Protein AF-A0A972XJJ5-F1 (afdb_monomer_lite)

Structure (mmCIF, N/CA/C/O backbone):
data_AF-A0A972XJJ5-F1
#
_entry.id   AF-A0A972XJJ5-F1
#
loop_
_atom_si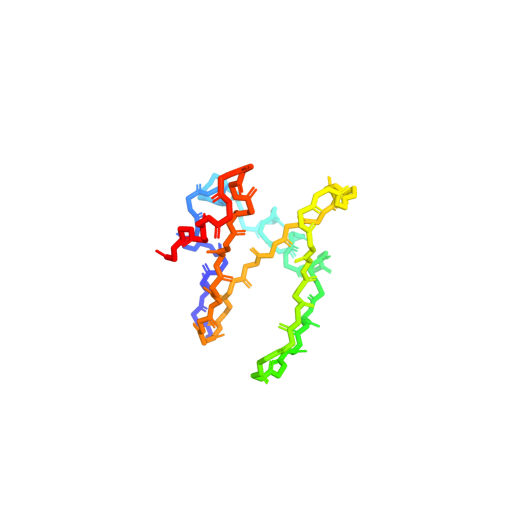te.group_PDB
_atom_site.id
_atom_site.type_symbol
_atom_site.label_atom_id
_atom_site.label_alt_id
_atom_site.label_comp_id
_atom_site.label_asym_id
_atom_site.label_entity_id
_atom_site.label_seq_id
_atom_site.pdbx_PDB_ins_code
_atom_site.Cartn_x
_atom_site.Cartn_y
_atom_site.Cartn_z
_atom_site.occupancy
_atom_site.B_iso_or_equiv
_atom_site.auth_seq_id
_atom_site.auth_comp_id
_atom_site.auth_asym_id
_atom_site.auth_atom_id
_atom_site.pdbx_PDB_model_num
ATOM 1 N N . MET A 1 1 ? 1.509 -14.702 -12.819 1.00 45.59 1 MET A N 1
ATOM 2 C CA . MET A 1 1 ? 1.212 -13.935 -11.599 1.00 45.59 1 MET A CA 1
ATOM 3 C C . MET A 1 1 ? 0.679 -12.611 -12.096 1.00 45.59 1 MET A C 1
ATOM 5 O O . MET A 1 1 ? 1.444 -11.865 -12.692 1.00 45.59 1 MET A O 1
ATOM 9 N N . ASP A 1 2 ? -0.633 -12.423 -12.054 1.00 52.59 2 ASP A N 1
ATOM 10 C CA . ASP A 1 2 ? -1.283 -11.241 -12.611 1.00 52.59 2 ASP A CA 1
ATOM 11 C C . ASP A 1 2 ? -0.769 -9.982 -11.923 1.00 52.59 2 ASP A C 1
ATOM 13 O O . ASP A 1 2 ? -0.780 -9.860 -10.698 1.00 52.59 2 ASP A O 1
ATOM 17 N N . ASP A 1 3 ? -0.261 -9.061 -12.732 1.00 68.06 3 ASP A N 1
ATOM 18 C CA . ASP A 1 3 ? 0.436 -7.886 -12.248 1.00 68.06 3 ASP A CA 1
ATOM 19 C C . ASP A 1 3 ? -0.578 -6.798 -11.896 1.00 68.06 3 ASP A C 1
ATOM 21 O O . ASP A 1 3 ? -0.750 -5.820 -12.619 1.00 68.06 3 ASP A O 1
ATOM 25 N N . VAL A 1 4 ? -1.298 -6.997 -10.787 1.00 69.75 4 VAL A N 1
ATOM 26 C CA . VAL A 1 4 ? -2.253 -6.021 -10.225 1.00 69.75 4 VAL A CA 1
ATOM 27 C C . VAL A 1 4 ? -1.610 -4.634 -10.121 1.00 69.75 4 VAL A C 1
ATOM 29 O O . VAL A 1 4 ? -2.270 -3.617 -10.321 1.00 69.75 4 VAL A O 1
ATOM 32 N N . LEU A 1 5 ? -0.295 -4.596 -9.894 1.00 70.62 5 LEU A N 1
ATOM 33 C CA . LEU A 1 5 ? 0.497 -3.377 -9.897 1.00 70.62 5 LEU A CA 1
ATOM 34 C C . LEU A 1 5 ? 0.402 -2.616 -11.230 1.00 70.62 5 LEU A C 1
ATOM 36 O O . LEU A 1 5 ? 0.104 -1.429 -11.234 1.00 70.62 5 LEU A O 1
ATOM 40 N N . MET A 1 6 ? 0.568 -3.296 -12.365 1.00 71.50 6 MET A N 1
ATOM 41 C CA . MET A 1 6 ? 0.489 -2.685 -13.702 1.00 71.50 6 MET A CA 1
ATOM 42 C C . MET A 1 6 ? -0.942 -2.353 -14.135 1.00 71.50 6 MET A C 1
ATOM 44 O O . MET A 1 6 ? -1.134 -1.682 -15.145 1.00 71.50 6 MET A O 1
ATOM 48 N N . GLN A 1 7 ? -1.953 -2.802 -13.388 1.00 76.12 7 GLN A N 1
ATOM 49 C CA . GLN A 1 7 ? -3.351 -2.441 -13.639 1.00 76.12 7 GLN A CA 1
ATOM 50 C C . GLN A 1 7 ? -3.741 -1.113 -12.983 1.00 76.12 7 GLN A C 1
ATOM 52 O O . GLN A 1 7 ? -4.761 -0.525 -13.348 1.00 76.12 7 GLN A O 1
ATOM 57 N N . ALA A 1 8 ? -2.956 -0.617 -12.022 1.00 79.19 8 ALA A N 1
ATOM 58 C CA . ALA A 1 8 ? -3.238 0.666 -11.402 1.00 79.19 8 ALA A CA 1
ATOM 59 C C . ALA A 1 8 ? -3.000 1.802 -12.420 1.00 79.19 8 ALA A C 1
ATOM 61 O O . ALA A 1 8 ? -1.910 1.878 -12.994 1.00 79.19 8 ALA A O 1
ATOM 62 N N . PRO A 1 9 ? -3.957 2.736 -12.607 1.00 81.69 9 PRO A N 1
ATOM 63 C CA . PRO A 1 9 ? -3.838 3.819 -13.587 1.00 81.69 9 PRO A CA 1
ATOM 64 C C . PRO A 1 9 ? -2.553 4.646 -13.478 1.00 81.69 9 PRO A C 1
ATOM 66 O O . PRO A 1 9 ? -2.059 5.156 -14.479 1.00 81.69 9 PRO A O 1
ATOM 69 N N . LEU A 1 10 ? -1.991 4.744 -12.269 1.00 82.00 10 LEU A N 1
ATOM 70 C CA . LEU A 1 10 ? -0.755 5.473 -12.000 1.00 82.00 10 LEU A CA 1
ATOM 71 C C . LEU A 1 10 ? 0.467 4.891 -12.734 1.00 82.00 10 LEU A C 1
ATOM 73 O O . LEU A 1 10 ? 1.399 5.630 -13.034 1.00 82.00 10 LEU A O 1
ATOM 77 N N . PHE A 1 11 ? 0.463 3.590 -13.035 1.00 82.62 11 PHE A N 1
ATOM 78 C CA . PHE A 1 11 ? 1.621 2.872 -13.576 1.00 82.62 11 PHE A CA 1
ATOM 79 C C . PHE A 1 11 ? 1.466 2.469 -15.048 1.00 82.62 11 PHE A C 1
ATOM 81 O O . PHE A 1 11 ? 2.385 1.891 -15.619 1.00 82.62 11 PHE A O 1
ATOM 88 N N . LEU A 1 12 ? 0.353 2.828 -15.699 1.00 81.62 12 LEU A N 1
ATOM 89 C CA . LEU A 1 12 ? 0.078 2.468 -17.099 1.00 81.62 12 LEU A CA 1
ATOM 90 C C . LEU A 1 12 ? 1.077 3.053 -18.108 1.00 81.62 12 LEU A C 1
ATOM 92 O O . LEU A 1 12 ? 1.203 2.534 -19.213 1.00 81.62 12 LEU A O 1
ATOM 96 N N . ALA A 1 13 ? 1.759 4.143 -17.752 1.00 84.94 13 ALA A N 1
ATOM 97 C CA . ALA A 1 13 ? 2.735 4.804 -18.617 1.00 84.94 13 ALA A CA 1
ATOM 98 C C . ALA A 1 13 ? 4.157 4.227 -18.498 1.00 84.94 13 ALA A C 1
ATOM 100 O O . ALA A 1 13 ? 5.047 4.687 -19.211 1.00 84.94 13 ALA A O 1
ATOM 101 N N . LEU A 1 14 ? 4.391 3.266 -17.594 1.00 85.31 14 LEU A N 1
ATOM 102 C CA . LEU A 1 14 ? 5.707 2.661 -17.421 1.00 85.31 14 LEU A CA 1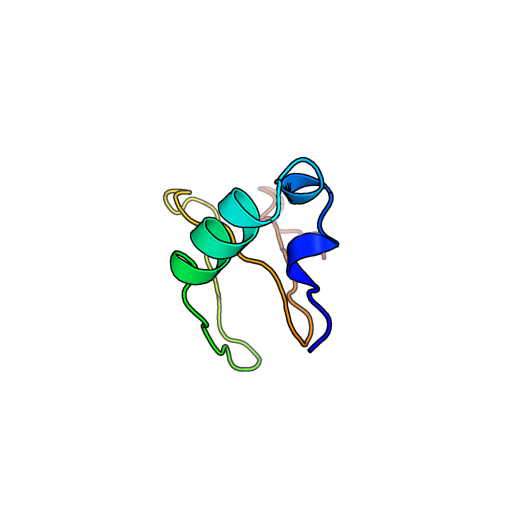
ATOM 103 C C . LEU A 1 14 ? 5.979 1.641 -18.525 1.00 85.31 14 LEU A C 1
ATOM 105 O O . LEU A 1 14 ? 5.184 0.736 -18.785 1.00 85.31 14 LEU A O 1
ATOM 109 N N . ASP A 1 15 ? 7.143 1.772 -19.144 1.00 88.12 15 ASP A N 1
ATOM 110 C CA . ASP A 1 15 ? 7.709 0.743 -19.999 1.00 88.12 15 ASP A CA 1
ATOM 111 C C . ASP A 1 15 ? 8.162 -0.478 -19.158 1.00 88.12 15 ASP A C 1
ATOM 113 O O . ASP A 1 15 ? 8.213 -0.414 -17.923 1.00 88.12 15 ASP A O 1
ATOM 117 N N . PRO A 1 16 ? 8.487 -1.620 -19.793 1.00 85.56 16 PRO A N 1
ATOM 118 C CA . PRO A 1 16 ? 8.848 -2.839 -19.071 1.00 85.56 16 PRO A CA 1
ATOM 119 C C . PRO A 1 16 ? 10.046 -2.693 -18.121 1.00 85.56 16 PRO A C 1
ATOM 121 O O . PRO A 1 16 ? 10.079 -3.370 -17.091 1.00 85.56 16 PRO A O 1
ATOM 124 N N . GLU A 1 17 ? 11.016 -1.832 -18.439 1.00 89.44 17 GLU A N 1
ATOM 125 C CA . GLU A 1 17 ? 12.189 -1.598 -17.593 1.00 89.44 17 GLU A CA 1
ATOM 126 C C . GLU A 1 17 ? 11.802 -0.775 -16.362 1.00 89.44 17 GLU A C 1
ATOM 128 O O . GLU A 1 17 ? 12.096 -1.173 -15.231 1.00 89.44 17 GLU A O 1
ATOM 133 N N . GLY A 1 18 ? 11.047 0.310 -16.562 1.00 88.12 18 GLY A N 1
ATOM 134 C CA . GLY A 1 18 ? 10.498 1.118 -15.472 1.00 88.12 18 GLY A CA 1
ATOM 135 C C . GLY A 1 18 ? 9.600 0.309 -14.532 1.00 88.12 18 GLY A C 1
ATOM 136 O O . GLY A 1 18 ? 9.689 0.436 -13.309 1.00 88.12 18 GLY A O 1
ATOM 137 N N . ALA A 1 19 ? 8.789 -0.592 -15.083 1.00 84.44 19 ALA A N 1
ATOM 138 C CA . ALA A 1 19 ? 7.960 -1.507 -14.309 1.00 84.44 19 ALA A CA 1
ATOM 139 C C . ALA A 1 19 ? 8.783 -2.499 -13.475 1.00 84.44 19 ALA A C 1
ATOM 141 O O . ALA A 1 19 ? 8.475 -2.73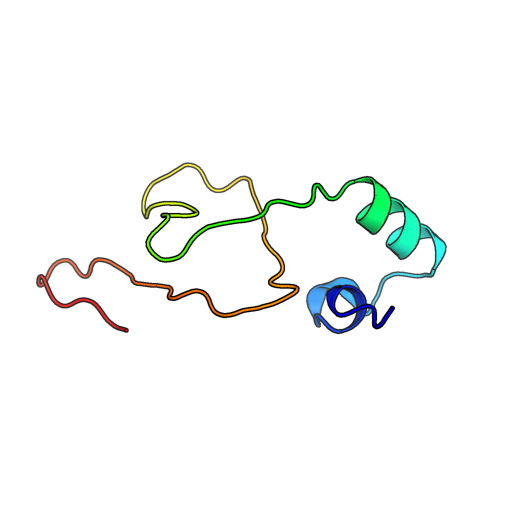0 -12.304 1.00 84.44 19 ALA A O 1
ATOM 142 N N . ALA A 1 20 ? 9.845 -3.073 -14.049 1.00 86.06 20 ALA A N 1
ATOM 143 C CA . ALA A 1 20 ? 10.740 -3.971 -13.326 1.00 86.06 20 ALA A CA 1
ATOM 144 C C . ALA A 1 20 ? 11.470 -3.245 -12.184 1.00 86.06 20 ALA A C 1
ATOM 146 O O . ALA A 1 20 ? 11.532 -3.767 -11.069 1.00 86.06 20 ALA A O 1
ATOM 147 N N . ALA A 1 21 ? 11.957 -2.027 -12.436 1.00 89.31 21 ALA A N 1
ATOM 148 C CA . ALA A 1 21 ? 12.597 -1.193 -11.423 1.00 89.31 21 ALA A CA 1
ATOM 149 C C . ALA A 1 21 ? 11.624 -0.827 -10.291 1.00 89.31 21 ALA A C 1
ATOM 151 O O . ALA A 1 21 ? 11.967 -0.956 -9.114 1.00 89.31 21 ALA A O 1
ATOM 152 N N . LEU A 1 22 ? 10.386 -0.450 -10.631 1.00 86.25 22 LEU A N 1
ATOM 153 C CA . LEU A 1 22 ? 9.343 -0.174 -9.647 1.00 86.25 22 LEU A CA 1
ATOM 154 C C . LEU A 1 22 ? 9.073 -1.405 -8.776 1.00 86.25 22 LEU A C 1
ATOM 156 O O . LEU A 1 22 ? 9.118 -1.299 -7.552 1.00 86.25 22 LEU A O 1
ATOM 160 N N . ARG A 1 23 ? 8.860 -2.581 -9.381 1.00 83.62 23 ARG A N 1
ATOM 161 C CA . ARG A 1 23 ? 8.645 -3.834 -8.637 1.00 83.62 23 ARG A CA 1
ATOM 162 C C . ARG A 1 23 ? 9.804 -4.161 -7.705 1.00 83.62 23 ARG A C 1
ATOM 164 O O . ARG A 1 23 ? 9.560 -4.531 -6.564 1.00 83.62 23 ARG A O 1
ATOM 171 N N . ALA A 1 24 ? 11.042 -3.985 -8.160 1.00 87.88 24 ALA A N 1
ATOM 172 C CA . ALA A 1 24 ? 12.224 -4.220 -7.336 1.00 87.88 24 ALA A CA 1
ATOM 173 C C . ALA A 1 24 ? 12.341 -3.235 -6.158 1.00 87.88 24 ALA A C 1
ATOM 175 O O . ALA A 1 24 ? 12.949 -3.566 -5.144 1.00 87.88 24 ALA A O 1
ATOM 176 N N . SER A 1 25 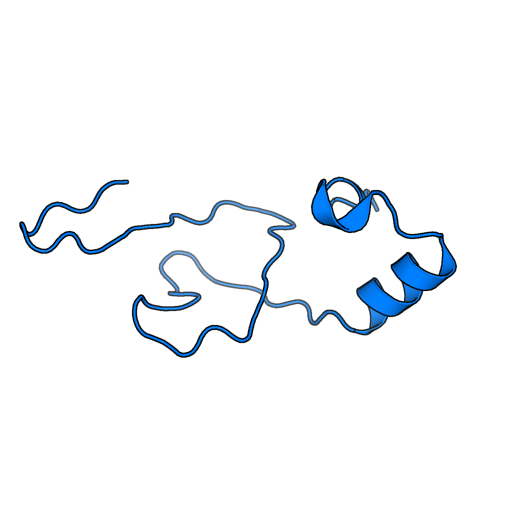? 11.768 -2.034 -6.282 1.00 88.12 25 SER A N 1
ATOM 177 C CA . SER A 1 25 ? 11.760 -1.032 -5.210 1.00 88.12 25 SER A CA 1
ATOM 178 C C . SER A 1 25 ? 10.636 -1.229 -4.185 1.00 88.12 25 SER A C 1
ATOM 180 O O . SER A 1 25 ? 10.685 -0.656 -3.095 1.00 88.12 25 SER A O 1
ATOM 182 N N . LEU A 1 26 ? 9.614 -2.021 -4.520 1.00 87.81 26 LEU A N 1
ATOM 183 C CA . LEU A 1 26 ? 8.488 -2.289 -3.634 1.00 87.81 26 LEU A CA 1
ATOM 184 C C . LEU A 1 26 ? 8.848 -3.323 -2.572 1.00 87.81 26 LEU A C 1
ATOM 186 O O . LEU A 1 26 ? 9.604 -4.262 -2.798 1.00 87.81 26 LEU A O 1
ATOM 190 N N . THR A 1 27 ? 8.264 -3.156 -1.391 1.00 89.88 27 THR A N 1
ATOM 191 C CA . THR A 1 27 ? 8.400 -4.104 -0.284 1.00 89.88 27 THR A CA 1
ATOM 192 C C . THR A 1 27 ? 7.042 -4.719 0.012 1.00 89.88 27 THR A C 1
ATOM 194 O O . THR A 1 27 ? 6.087 -3.999 0.312 1.00 89.88 27 THR A O 1
ATOM 197 N N . GLU A 1 28 ? 6.954 -6.047 -0.054 1.00 89.25 28 GLU A N 1
ATOM 198 C CA . GLU A 1 28 ? 5.749 -6.766 0.349 1.00 89.25 28 GLU A CA 1
ATOM 199 C C . GLU A 1 28 ? 5.534 -6.641 1.860 1.00 89.25 28 GLU A C 1
ATOM 201 O O . GLU A 1 28 ? 6.433 -6.880 2.668 1.00 89.25 28 GLU A O 1
ATOM 206 N N . ARG A 1 29 ? 4.311 -6.274 2.247 1.00 91.25 29 ARG A N 1
ATOM 207 C CA . ARG A 1 29 ? 3.887 -6.199 3.643 1.00 91.25 29 ARG A CA 1
ATOM 208 C C . ARG A 1 29 ? 2.570 -6.942 3.797 1.00 91.25 29 ARG A C 1
ATOM 210 O O . ARG A 1 29 ? 1.572 -6.567 3.190 1.00 91.25 29 ARG A O 1
ATOM 217 N N . SER A 1 30 ? 2.569 -7.958 4.653 1.00 93.81 30 SER A N 1
ATOM 218 C CA . SER A 1 30 ? 1.340 -8.609 5.107 1.00 93.81 30 SER A CA 1
ATOM 219 C C . SER A 1 30 ? 0.776 -7.857 6.307 1.00 93.81 30 SER A C 1
ATOM 221 O O . SER A 1 30 ? 1.528 -7.487 7.207 1.00 93.81 30 SER A O 1
ATOM 223 N N . VAL A 1 31 ? -0.536 -7.640 6.314 1.00 93.50 31 VAL A N 1
ATOM 224 C CA . VAL A 1 31 ? -1.262 -7.003 7.419 1.00 93.50 31 VAL A CA 1
ATOM 225 C C . VAL A 1 31 ? -2.389 -7.911 7.877 1.00 93.50 31 VAL A C 1
ATOM 227 O O . VAL A 1 31 ? -3.024 -8.596 7.071 1.00 93.50 31 VAL A O 1
ATOM 230 N N . THR A 1 32 ? -2.634 -7.936 9.180 1.00 94.75 32 THR A N 1
ATOM 231 C CA . THR A 1 32 ? -3.694 -8.768 9.761 1.00 94.75 32 THR A CA 1
ATOM 232 C C . THR A 1 32 ? -5.002 -7.994 9.915 1.00 94.75 32 THR A C 1
ATOM 234 O O . THR A 1 32 ? -5.040 -6.763 9.908 1.00 94.75 32 THR A O 1
ATOM 237 N N . LYS A 1 33 ? -6.126 -8.712 10.039 1.00 93.25 33 LYS A N 1
ATOM 238 C CA . LYS A 1 33 ? -7.435 -8.080 10.247 1.00 93.25 33 LYS A CA 1
ATOM 239 C C . LYS A 1 33 ? -7.413 -7.221 11.518 1.00 93.25 33 LYS A C 1
ATOM 241 O O . LYS A 1 33 ? -7.190 -7.741 12.605 1.00 93.25 33 LYS A O 1
ATOM 246 N N . GLY A 1 34 ? -7.748 -5.940 11.369 1.00 92.00 34 GLY A N 1
ATOM 247 C CA . GLY A 1 34 ? -7.775 -4.968 12.467 1.00 92.00 34 GLY A CA 1
ATOM 248 C C . GLY A 1 34 ? -6.459 -4.214 12.667 1.00 92.00 34 GLY A C 1
ATOM 249 O O . GLY A 1 34 ? -6.418 -3.297 13.480 1.00 92.00 34 GLY A O 1
ATOM 250 N N . GLU A 1 35 ? -5.407 -4.555 11.921 1.00 94.25 35 GLU A N 1
ATOM 251 C CA . GLU A 1 35 ? -4.161 -3.795 11.918 1.00 94.25 35 GLU A CA 1
ATOM 252 C C . GLU A 1 35 ? -4.348 -2.445 11.211 1.00 94.25 35 GLU A C 1
ATOM 254 O O . GLU A 1 35 ? -4.965 -2.358 10.146 1.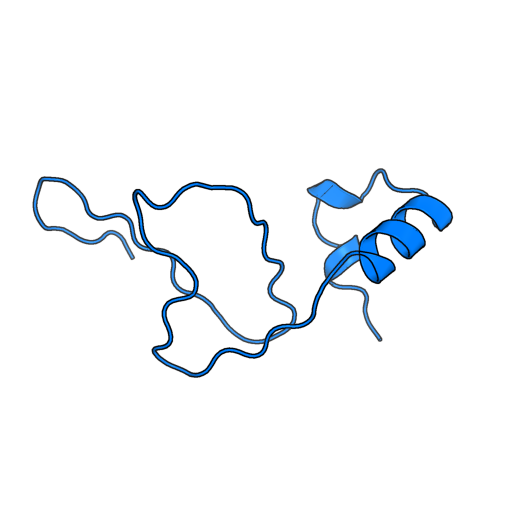00 94.25 35 GLU A O 1
ATOM 259 N N . ILE A 1 36 ? -3.796 -1.386 11.803 1.00 91.19 36 ILE A N 1
ATOM 260 C CA . ILE A 1 36 ? -3.796 -0.043 11.220 1.00 91.19 36 ILE A CA 1
ATOM 261 C C . ILE A 1 36 ? -2.558 0.106 10.328 1.00 91.19 36 ILE A C 1
ATOM 263 O O . ILE A 1 36 ? -1.428 -0.070 10.784 1.00 91.19 36 ILE A O 1
ATOM 267 N N . ILE A 1 37 ? -2.765 0.439 9.050 1.00 92.12 37 ILE A N 1
ATOM 268 C CA . ILE A 1 37 ? -1.671 0.607 8.076 1.00 92.12 37 ILE A CA 1
ATOM 269 C C . ILE A 1 37 ? -0.969 1.960 8.261 1.00 92.12 37 ILE A C 1
ATOM 271 O O . ILE A 1 37 ? 0.263 2.008 8.232 1.00 92.12 37 ILE A O 1
ATOM 275 N N . PHE A 1 38 ? -1.755 3.025 8.435 1.00 90.81 38 PHE A N 1
ATOM 276 C CA . PHE A 1 38 ? -1.334 4.391 8.757 1.00 90.81 38 PHE A CA 1
ATOM 277 C C . PHE A 1 38 ? -2.504 5.151 9.402 1.00 90.81 38 PHE A C 1
ATOM 279 O O . PHE A 1 38 ? -3.659 4.734 9.264 1.00 90.81 38 PHE A O 1
ATOM 286 N N . GLN A 1 39 ? -2.207 6.252 10.090 1.00 89.62 39 GLN A N 1
ATOM 287 C CA . GLN A 1 39 ? -3.201 7.126 10.723 1.00 89.62 39 GLN A CA 1
ATOM 288 C C . GLN A 1 39 ? -3.236 8.519 10.085 1.00 89.62 39 GLN A C 1
ATOM 290 O O . GLN A 1 39 ? -2.252 9.007 9.529 1.00 89.62 39 GLN A O 1
ATOM 295 N N . GLU A 1 40 ? -4.394 9.175 10.163 1.00 85.06 40 GLU A N 1
ATOM 296 C CA . GLU A 1 40 ? -4.543 10.565 9.734 1.00 85.06 40 GLU A CA 1
ATOM 297 C C . GLU A 1 40 ? -3.621 11.486 10.549 1.00 85.06 40 GLU A C 1
ATOM 299 O O . GLU A 1 40 ? -3.515 11.362 11.767 1.00 85.06 40 GLU A O 1
ATOM 304 N N . GLY A 1 41 ? -2.942 12.411 9.866 1.00 85.06 41 GLY A N 1
ATOM 305 C CA . GLY A 1 41 ? -1.971 13.322 10.479 1.00 85.06 41 GLY A CA 1
ATOM 306 C C . GLY A 1 41 ? -0.539 12.781 10.548 1.00 85.06 41 GLY A C 1
ATOM 307 O O . GLY A 1 41 ? 0.377 13.552 10.839 1.00 85.06 41 GLY A O 1
ATOM 308 N N . GLU A 1 42 ? -0.307 11.503 10.229 1.00 87.38 42 GLU A N 1
ATOM 309 C CA . GLU A 1 42 ? 1.054 10.982 10.077 1.00 87.38 42 GLU A CA 1
ATOM 310 C C . GLU A 1 42 ? 1.733 11.545 8.811 1.00 87.38 42 GLU A C 1
ATOM 312 O O . GLU A 1 42 ? 1.072 11.756 7.788 1.00 87.38 42 GLU A O 1
ATOM 317 N N . PRO A 1 43 ? 3.062 11.776 8.831 1.00 89.00 43 PRO A N 1
ATOM 318 C CA . PRO A 1 43 ? 3.804 12.198 7.648 1.00 89.00 43 PRO A CA 1
ATOM 319 C C . PRO A 1 43 ? 3.606 11.234 6.467 1.00 89.00 43 PRO A C 1
ATOM 321 O O . PRO A 1 43 ? 4.001 10.069 6.514 1.00 89.00 43 PRO A O 1
ATOM 324 N N . GLY A 1 44 ? 3.021 11.736 5.378 1.00 83.88 44 GLY A N 1
ATOM 325 C CA . GLY A 1 44 ? 2.742 10.952 4.177 1.00 83.88 44 GLY A CA 1
ATOM 326 C C . GLY A 1 44 ? 3.968 10.808 3.280 1.00 83.88 44 GLY A C 1
ATOM 327 O O . GLY A 1 44 ? 4.217 11.665 2.437 1.00 83.88 44 GLY A O 1
ATOM 328 N N . ASN A 1 45 ? 4.725 9.718 3.433 1.00 85.44 45 ASN A N 1
ATOM 329 C CA . ASN A 1 45 ? 5.844 9.377 2.541 1.00 85.44 45 ASN A CA 1
ATOM 330 C C . ASN A 1 45 ? 5.775 7.953 1.963 1.00 85.44 45 ASN A C 1
ATOM 332 O O . ASN A 1 45 ? 6.778 7.439 1.469 1.00 85.44 45 ASN A O 1
ATOM 336 N N . ARG A 1 46 ? 4.608 7.299 2.036 1.00 87.31 46 ARG A N 1
ATOM 337 C CA . ARG A 1 46 ? 4.406 5.917 1.575 1.00 87.31 46 ARG A CA 1
ATOM 338 C C . ARG A 1 46 ? 3.187 5.817 0.672 1.00 87.31 46 ARG A C 1
ATOM 340 O O . ARG A 1 46 ? 2.169 6.452 0.927 1.00 87.31 46 ARG A O 1
ATOM 347 N N . MET A 1 47 ? 3.292 4.962 -0.338 1.00 85.38 47 MET A N 1
ATOM 348 C CA . MET A 1 47 ? 2.184 4.515 -1.175 1.00 85.38 47 MET A CA 1
ATOM 349 C C . MET A 1 47 ? 2.011 3.009 -0.981 1.00 85.38 47 MET A C 1
ATOM 351 O O . MET A 1 47 ? 2.997 2.281 -0.874 1.00 85.38 47 MET A O 1
ATOM 355 N N . TYR A 1 48 ? 0.763 2.547 -0.953 1.00 88.38 48 TYR A N 1
ATOM 356 C CA . TYR A 1 48 ? 0.429 1.131 -0.847 1.00 88.38 48 TYR A CA 1
ATOM 357 C C . TYR A 1 48 ? -0.424 0.705 -2.042 1.00 88.38 48 TYR A C 1
ATOM 359 O O . TYR A 1 48 ? -1.294 1.452 -2.487 1.00 88.38 48 TYR A O 1
ATOM 367 N N . VAL A 1 49 ? -0.190 -0.511 -2.530 1.00 86.44 49 VAL A N 1
ATOM 368 C CA . VAL A 1 49 ? -1.034 -1.189 -3.519 1.00 86.44 49 VAL A CA 1
ATOM 369 C C . VAL A 1 49 ? -1.574 -2.451 -2.860 1.00 86.44 49 VAL A C 1
ATOM 371 O O . VAL A 1 49 ? -0.812 -3.225 -2.284 1.00 86.44 49 VAL A O 1
ATOM 374 N N . ILE A 1 50 ? -2.891 -2.645 -2.908 1.00 88.38 50 ILE A N 1
ATOM 375 C CA . ILE A 1 50 ? -3.539 -3.820 -2.321 1.00 88.38 50 ILE A CA 1
ATOM 376 C C . ILE A 1 50 ? -3.461 -4.952 -3.346 1.00 88.38 50 ILE A C 1
ATOM 378 O O . ILE A 1 50 ? -4.120 -4.887 -4.380 1.00 88.38 50 ILE A O 1
ATOM 382 N N . LEU A 1 51 ? -2.648 -5.971 -3.060 1.00 86.56 51 LEU A N 1
ATOM 383 C CA . LEU A 1 51 ? -2.545 -7.170 -3.900 1.00 86.56 51 LEU A CA 1
ATOM 384 C C . LEU A 1 51 ? -3.696 -8.146 -3.632 1.00 86.56 51 LEU A C 1
ATOM 386 O O . LEU A 1 51 ? -4.273 -8.698 -4.563 1.00 86.56 51 LEU A O 1
ATOM 390 N N . GLU A 1 52 ? -4.056 -8.322 -2.359 1.00 87.00 52 GLU A N 1
ATOM 391 C CA . GLU A 1 52 ? -5.145 -9.194 -1.924 1.00 87.00 52 GLU A CA 1
ATOM 392 C C . GLU A 1 52 ? -5.844 -8.610 -0.687 1.00 87.00 52 GLU A C 1
ATOM 394 O O . GLU A 1 52 ? -5.230 -7.941 0.147 1.00 87.00 52 GLU A O 1
ATOM 399 N N . GLY A 1 53 ? -7.145 -8.876 -0.559 1.00 90.88 53 GLY A N 1
ATOM 400 C CA . GLY A 1 53 ? -7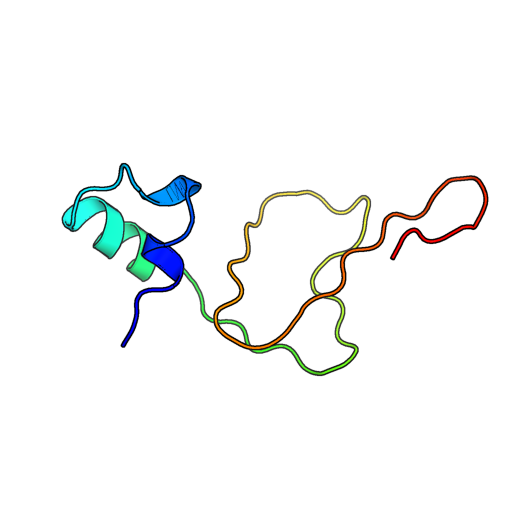.950 -8.457 0.584 1.00 90.88 53 GLY A CA 1
ATOM 401 C C . GLY A 1 53 ? -8.606 -7.090 0.400 1.00 90.88 53 GLY A C 1
ATOM 402 O O . GLY A 1 53 ? -8.849 -6.631 -0.716 1.00 90.88 53 GLY A O 1
ATOM 403 N N . LYS A 1 54 ? -8.989 -6.465 1.518 1.00 90.62 54 LYS A N 1
ATOM 404 C CA . LYS A 1 54 ? -9.680 -5.169 1.543 1.00 90.62 54 LYS A CA 1
ATOM 405 C C . LYS A 1 54 ? -9.158 -4.327 2.696 1.00 90.62 54 LYS A C 1
ATOM 407 O O . LYS A 1 54 ? -8.984 -4.834 3.802 1.00 90.62 54 LYS A O 1
ATOM 412 N N . VAL A 1 55 ? -8.983 -3.038 2.437 1.00 91.50 55 VAL A N 1
ATOM 413 C CA . VAL A 1 55 ? -8.623 -2.030 3.436 1.00 91.50 55 VAL A CA 1
ATOM 414 C C . VAL A 1 55 ? -9.764 -1.031 3.527 1.00 91.50 55 VAL A C 1
ATOM 416 O O . VAL A 1 55 ? -10.353 -0.662 2.513 1.00 91.50 55 VAL A O 1
ATOM 419 N N . LYS A 1 56 ? -10.078 -0.605 4.747 1.00 91.06 56 LYS A N 1
ATOM 420 C CA . LYS A 1 56 ? -11.033 0.466 5.002 1.00 91.06 56 LYS A CA 1
ATOM 421 C C . LYS A 1 56 ? -10.262 1.757 5.238 1.00 91.06 56 LYS A C 1
ATOM 423 O O . LYS A 1 56 ? -9.405 1.788 6.117 1.00 91.06 56 LYS A O 1
ATOM 428 N N . LEU A 1 57 ? -10.567 2.793 4.465 1.00 88.88 57 LEU A N 1
ATOM 429 C CA . LEU A 1 57 ? -10.108 4.146 4.751 1.00 88.88 57 LEU A CA 1
ATOM 430 C C . LEU A 1 57 ? -11.212 4.869 5.517 1.00 88.88 57 LEU A C 1
ATOM 432 O O . LEU A 1 57 ? -12.373 4.795 5.132 1.00 88.88 57 LEU A O 1
ATOM 436 N N . GLY A 1 58 ? -10.843 5.544 6.597 1.00 84.44 58 GLY A N 1
ATOM 437 C CA . GLY A 1 58 ? -11.723 6.435 7.340 1.00 84.44 58 GLY A CA 1
ATOM 438 C C . GLY A 1 58 ? -11.027 7.775 7.523 1.00 84.44 58 GLY A C 1
ATOM 439 O O . GLY A 1 58 ? -9.808 7.816 7.681 1.00 84.44 58 GLY A O 1
ATOM 440 N N . GLN A 1 59 ? -11.799 8.856 7.484 1.00 77.88 59 GLN A N 1
ATOM 441 C CA . GLN A 1 59 ? -11.343 10.183 7.884 1.00 77.88 59 GLN A CA 1
ATOM 442 C C . GLN A 1 59 ? -12.061 10.565 9.177 1.00 77.88 59 GLN A C 1
ATOM 444 O O . GLN A 1 59 ? -13.281 10.391 9.281 1.00 77.88 59 GLN A O 1
ATOM 449 N N . SER A 1 60 ? -11.320 11.081 10.156 1.00 64.25 60 SER A N 1
ATOM 450 C CA . SER A 1 60 ? -11.920 11.604 11.380 1.00 64.25 60 SER A CA 1
ATOM 451 C C . SER A 1 60 ? -12.500 12.982 11.080 1.00 64.25 60 SER A C 1
ATOM 453 O O . SER A 1 60 ? -11.792 13.984 11.068 1.00 64.25 60 SER A O 1
ATOM 455 N N . SER A 1 61 ? -13.803 13.060 10.808 1.00 56.75 61 SER A N 1
ATOM 456 C CA . SER A 1 61 ? -14.463 14.362 10.697 1.00 56.75 61 SER A CA 1
ATOM 457 C C . SER A 1 61 ? -14.491 15.046 12.069 1.00 56.75 61 SER A C 1
ATOM 459 O O . SER A 1 61 ? -14.768 14.402 13.082 1.00 56.75 61 SER A O 1
ATOM 461 N N . ASN A 1 62 ? -14.283 16.366 12.113 1.00 54.69 62 ASN A N 1
ATOM 462 C CA . ASN A 1 62 ? -14.306 17.184 13.340 1.00 54.69 62 ASN A CA 1
ATOM 463 C C . ASN A 1 62 ? -15.684 17.187 14.062 1.00 54.69 62 ASN A C 1
ATOM 465 O O . ASN A 1 62 ? -15.826 17.790 15.121 1.00 54.69 62 ASN A O 1
ATOM 469 N N . ASP A 1 63 ? -16.695 16.526 13.485 1.00 59.72 63 ASP A N 1
ATOM 470 C CA . ASP A 1 63 ? -18.050 16.316 14.024 1.00 59.72 63 ASP A CA 1
ATOM 471 C C . ASP A 1 63 ? -18.235 14.928 14.691 1.00 59.72 63 ASP A C 1
ATOM 473 O O . ASP A 1 63 ? -19.327 14.575 15.125 1.00 59.72 63 ASP A O 1
ATOM 477 N N . GLY A 1 64 ? -17.187 14.095 14.764 1.00 55.69 64 GLY A N 1
ATOM 478 C CA . GLY A 1 64 ? -17.245 12.764 15.392 1.00 55.69 64 GLY A CA 1
ATOM 479 C C . GLY A 1 64 ? -17.935 11.680 14.554 1.00 55.69 64 GLY A C 1
ATOM 480 O O . GLY A 1 64 ? -18.151 10.568 15.036 1.00 55.69 64 GLY A O 1
ATOM 481 N N . ARG A 1 65 ? -18.277 11.974 13.295 1.00 54.62 65 ARG A N 1
ATOM 482 C CA . ARG A 1 65 ? -18.789 10.989 12.334 1.00 54.62 65 ARG A CA 1
ATOM 483 C C . ARG A 1 65 ? -17.660 10.478 11.448 1.00 54.62 65 ARG A C 1
ATOM 485 O O . ARG A 1 65 ? -17.079 11.240 10.679 1.00 54.62 65 ARG A O 1
ATOM 492 N N . GLU A 1 66 ? -17.383 9.183 11.543 1.00 55.72 66 GLU A N 1
ATOM 493 C CA . GLU A 1 66 ? -16.518 8.473 10.603 1.00 55.72 66 GLU A CA 1
ATOM 494 C C . GLU A 1 66 ? -17.294 8.212 9.302 1.00 55.72 66 GLU A C 1
ATOM 496 O O . GLU A 1 66 ? -18.326 7.535 9.313 1.00 55.72 66 GLU A O 1
ATOM 501 N N . SER A 1 67 ? -16.811 8.742 8.176 1.00 53.91 67 SER A N 1
ATOM 502 C CA . SER A 1 67 ? -17.285 8.324 6.850 1.00 53.91 67 SER A CA 1
ATOM 503 C C . SER A 1 67 ? -16.580 7.018 6.479 1.00 53.91 67 SER A C 1
ATOM 505 O O . SER A 1 67 ? -15.349 6.969 6.491 1.00 53.91 67 SER A O 1
ATOM 507 N N . LEU A 1 68 ? -17.364 5.963 6.224 1.00 51.88 68 LEU A N 1
ATOM 508 C CA . LEU A 1 68 ? -16.902 4.594 5.948 1.00 51.88 68 LEU A CA 1
ATOM 509 C C . LEU A 1 68 ? -16.954 4.251 4.462 1.00 51.88 68 LEU A C 1
ATOM 511 O O . LEU A 1 68 ? -17.886 4.742 3.787 1.00 51.88 68 LEU A O 1
#

Radius of gyration: 15.2 Å; chains: 1; bounding box: 31×31×35 Å

Foldseek 3Di:
DDPLVCVPPVNVPDDPVSVVVVVVPDDDDDDDPPDDPDDPPPDPPDDDDDPDDDDDDWDCDPVRDTDD

Sequence (68 aa):
MDDVLMQAPLFLALDPEGAAALRASLTERSVTKGEIIFQEGEPGNRMYVILEGKVKLGQSSNDGRESL

pLDDT: mean 81.17, std 12.83, range [45.59, 94.75]

Secondary structure (DSSP, 8-state):
---HHHHSGGGTT--HHHHHHHHHH-------TT--S--TTS--------SSS-----EE-TTSPEE-